Protein AF-A0A9D2MD48-F1 (afdb_monomer_lite)

Radius of gyration: 24.91 Å; chains: 1; bounding box: 54×27×76 Å

Organism: NCBI:txid2838587

Foldseek 3Di:
DPPLQWFWKWKAAPPQGIDIDTGSDQLRRLVVVCVVSVHDSVVRVVRIDIDTDDRQPFEAEPPPRHTDNDHYHDPVVVVVVVVVVVVVVVPPPPDPPPDDD

Structure (mmCIF, N/CA/C/O backbone):
data_AF-A0A9D2MD48-F1
#
_entry.id   AF-A0A9D2MD48-F1
#
loop_
_atom_site.group_PDB
_atom_site.id
_atom_site.type_symbol
_atom_site.label_atom_id
_atom_site.label_alt_id
_atom_site.label_comp_id
_atom_site.label_asym_id
_atom_site.label_entity_id
_atom_site.label_seq_id
_atom_site.pdbx_PDB_ins_code
_atom_site.Cartn_x
_atom_site.Cartn_y
_atom_site.Cartn_z
_atom_site.occupancy
_atom_site.B_iso_or_equiv
_atom_site.auth_seq_id
_atom_site.auth_comp_id
_atom_site.auth_asym_id
_atom_site.auth_atom_id
_atom_site.pdbx_PDB_model_num
ATOM 1 N N . MET A 1 1 ? -16.356 16.785 -9.779 1.00 39.16 1 MET A N 1
ATOM 2 C CA . MET A 1 1 ? -16.298 15.337 -9.495 1.00 39.16 1 MET A CA 1
ATOM 3 C C . MET A 1 1 ? -15.005 15.107 -8.736 1.00 39.16 1 MET A C 1
ATOM 5 O O . MET A 1 1 ? -13.960 15.417 -9.286 1.00 39.16 1 MET A O 1
ATOM 9 N N . ARG A 1 2 ? -15.060 14.767 -7.441 1.00 48.59 2 ARG A N 1
ATOM 10 C CA . ARG A 1 2 ? -13.838 14.554 -6.650 1.00 48.59 2 ARG A CA 1
ATOM 11 C C . ARG A 1 2 ? -13.204 13.257 -7.146 1.00 48.59 2 ARG A C 1
ATOM 13 O O . ARG A 1 2 ? -13.856 12.223 -7.091 1.00 48.59 2 ARG A O 1
ATOM 20 N N . GLU A 1 3 ? -11.996 13.336 -7.693 1.00 50.34 3 GLU A N 1
ATOM 21 C CA . GLU A 1 3 ? -11.185 12.165 -8.023 1.00 50.34 3 GLU A CA 1
ATOM 22 C C . GLU A 1 3 ? -10.936 11.389 -6.728 1.00 50.34 3 GLU A C 1
ATOM 24 O O . GLU A 1 3 ? -10.105 11.777 -5.904 1.00 50.34 3 GLU A O 1
ATOM 29 N N . ASP A 1 4 ? -11.718 10.332 -6.525 1.00 55.75 4 ASP A N 1
ATOM 30 C CA . ASP A 1 4 ? -11.616 9.419 -5.393 1.00 55.75 4 ASP A CA 1
ATOM 31 C C . ASP A 1 4 ? -10.381 8.542 -5.625 1.00 55.75 4 ASP A C 1
ATOM 33 O O . ASP A 1 4 ? -10.431 7.433 -6.156 1.00 55.75 4 ASP A O 1
ATOM 37 N N . LYS A 1 5 ? -9.212 9.146 -5.402 1.00 60.12 5 LYS A N 1
ATOM 38 C CA . LYS A 1 5 ? -7.925 8.517 -5.662 1.00 60.12 5 LYS A CA 1
ATOM 39 C C . LYS A 1 5 ? -7.504 7.749 -4.412 1.00 60.12 5 LYS A C 1
ATOM 41 O O . LYS A 1 5 ? -7.395 8.372 -3.354 1.00 60.12 5 LYS A O 1
ATOM 46 N N . PRO A 1 6 ? -7.228 6.438 -4.505 1.00 63.56 6 PRO A N 1
ATOM 47 C CA . PRO A 1 6 ? -6.917 5.639 -3.331 1.00 63.56 6 PRO A CA 1
ATOM 48 C C . PRO A 1 6 ? -5.619 6.122 -2.677 1.00 63.56 6 PRO A C 1
ATOM 50 O O . PRO A 1 6 ? -4.563 6.231 -3.310 1.00 63.56 6 PRO A O 1
ATOM 53 N N . LEU A 1 7 ? -5.713 6.435 -1.391 1.00 67.94 7 LEU A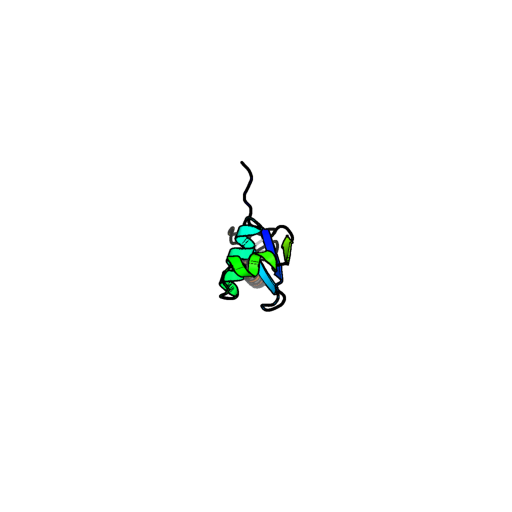 N 1
ATOM 54 C CA . LEU A 1 7 ? -4.610 6.843 -0.537 1.00 67.94 7 LEU A CA 1
ATOM 55 C C . LEU A 1 7 ? -4.073 5.621 0.210 1.00 67.94 7 LEU A C 1
ATOM 57 O O . LEU A 1 7 ? -4.803 4.686 0.540 1.00 67.94 7 LEU A O 1
ATOM 61 N N . ARG A 1 8 ? -2.772 5.621 0.497 1.00 73.19 8 ARG A N 1
ATOM 62 C CA . ARG A 1 8 ? -2.200 4.639 1.417 1.00 73.19 8 ARG A CA 1
ATOM 63 C C . ARG A 1 8 ? -2.494 5.111 2.833 1.00 73.19 8 ARG A C 1
ATOM 65 O O . ARG A 1 8 ? -2.172 6.243 3.180 1.00 73.19 8 ARG A O 1
ATOM 72 N N . PHE A 1 9 ? -3.092 4.258 3.641 1.00 75.75 9 PHE A N 1
ATOM 73 C CA . PHE A 1 9 ? -3.339 4.485 5.054 1.00 75.75 9 PHE A CA 1
ATOM 74 C C . PHE A 1 9 ? -2.503 3.499 5.859 1.00 75.75 9 PHE A C 1
ATOM 76 O O . PHE A 1 9 ? -2.373 2.331 5.491 1.00 75.75 9 PHE A O 1
ATOM 83 N N . VAL A 1 10 ? -1.916 3.991 6.943 1.00 75.88 10 VAL A N 1
ATOM 84 C CA . VAL A 1 10 ? -1.225 3.159 7.923 1.00 75.88 10 VAL A CA 1
ATOM 85 C C . VAL A 1 10 ? -2.138 3.091 9.135 1.00 75.88 10 VAL A C 1
ATOM 87 O O . VAL A 1 10 ? -2.436 4.122 9.744 1.00 75.88 10 VAL A O 1
ATOM 90 N N . VAL A 1 11 ? -2.642 1.897 9.421 1.00 78.25 11 VAL A N 1
ATOM 91 C CA . VAL A 1 11 ? -3.514 1.622 10.560 1.00 78.25 11 VAL A CA 1
ATOM 92 C C . VAL A 1 11 ? -2.677 0.877 11.586 1.00 78.25 11 VAL A C 1
ATOM 94 O O . VAL A 1 11 ? -2.186 -0.214 11.310 1.00 78.25 11 VAL A O 1
ATOM 97 N N . THR A 1 12 ? -2.488 1.476 12.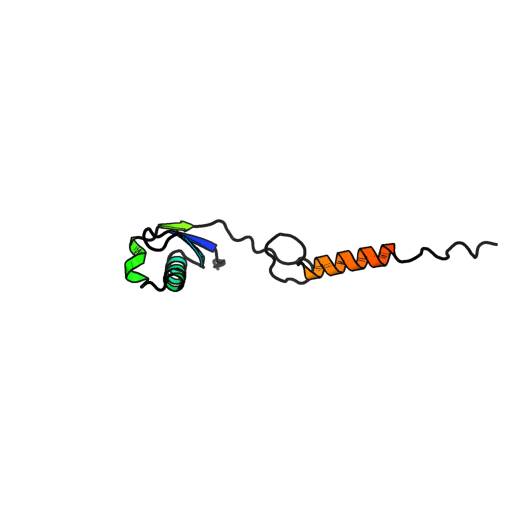755 1.00 74.50 12 THR A N 1
ATOM 98 C CA . THR A 1 12 ? -1.787 0.833 13.870 1.00 74.50 12 THR A CA 1
ATOM 99 C C . THR A 1 12 ? -2.797 0.452 14.939 1.00 74.50 12 THR A C 1
ATOM 101 O O . THR A 1 12 ? -3.619 1.283 15.333 1.00 74.50 12 THR A O 1
ATOM 104 N N . HIS A 1 13 ? -2.716 -0.792 15.403 1.00 72.44 13 HIS A N 1
ATOM 105 C CA . HIS A 1 13 ? -3.486 -1.323 16.519 1.00 72.44 13 HIS A CA 1
ATOM 106 C C . HIS A 1 13 ? -2.534 -1.881 17.590 1.00 72.44 13 HIS A C 1
ATOM 108 O O . HIS A 1 13 ? -1.553 -2.533 17.223 1.00 72.44 13 HIS A O 1
ATOM 114 N N . PRO A 1 14 ? -2.802 -1.662 18.891 1.00 73.94 14 PRO A N 1
ATOM 115 C CA . PRO A 1 14 ? -1.952 -2.162 19.975 1.00 73.94 14 PRO A CA 1
ATOM 116 C C . PRO A 1 14 ? -1.772 -3.691 19.957 1.00 73.94 14 PRO A C 1
ATOM 118 O O . PRO A 1 14 ? -0.639 -4.157 20.010 1.00 73.94 14 PRO A O 1
ATOM 121 N N . ASP A 1 15 ? -2.852 -4.464 19.799 1.00 73.31 15 ASP A N 1
ATOM 122 C CA . ASP A 1 15 ? -2.784 -5.938 19.778 1.00 73.31 15 ASP A CA 1
ATOM 123 C C . ASP A 1 15 ? -2.358 -6.574 18.442 1.00 73.31 15 ASP A C 1
ATOM 125 O O . ASP A 1 15 ? -1.652 -7.578 18.435 1.00 73.31 15 ASP A O 1
ATOM 129 N N . TYR A 1 16 ? -2.767 -6.009 17.299 1.00 66.81 16 TYR A N 1
ATOM 130 C CA . TYR A 1 16 ? -2.564 -6.628 15.975 1.00 66.81 16 TYR A CA 1
ATOM 131 C C . TYR A 1 16 ? -1.374 -6.050 15.189 1.00 66.81 16 TYR A C 1
ATOM 133 O O . TYR A 1 16 ? -1.030 -6.542 14.110 1.00 66.81 16 TYR A O 1
ATOM 141 N N . GLY A 1 17 ? -0.724 -5.009 15.716 1.00 75.88 17 GLY A N 1
ATOM 142 C CA . GLY A 1 17 ? 0.415 -4.349 15.087 1.00 75.88 17 GLY A CA 1
ATOM 143 C C . GLY A 1 17 ? 0.019 -3.329 14.015 1.00 75.88 17 GLY A C 1
ATOM 144 O O . GLY A 1 17 ? -1.032 -2.692 14.078 1.00 75.88 17 GLY A O 1
ATOM 145 N N . THR A 1 18 ? 0.895 -3.122 13.030 1.00 77.50 18 THR A N 1
ATOM 146 C CA . THR A 1 18 ? 0.732 -2.081 12.000 1.00 77.50 18 THR A CA 1
ATOM 147 C C . THR A 1 18 ? 0.369 -2.698 10.650 1.00 77.50 18 THR A C 1
ATOM 149 O O . THR A 1 18 ? 1.118 -3.522 10.130 1.00 77.50 18 THR A O 1
ATOM 152 N N . ALA A 1 19 ? -0.745 -2.263 10.056 1.00 76.75 19 ALA A N 1
ATOM 153 C CA . ALA A 1 19 ? -1.197 -2.654 8.723 1.00 76.75 19 ALA A CA 1
ATOM 154 C C . ALA A 1 19 ? -1.135 -1.471 7.751 1.00 76.75 19 ALA A C 1
ATOM 156 O O . ALA A 1 19 ? -1.627 -0.374 8.024 1.00 76.75 19 ALA A O 1
ATOM 157 N N . GLU A 1 20 ? -0.549 -1.705 6.580 1.00 74.06 20 GLU A N 1
ATOM 158 C CA . GLU A 1 20 ? -0.482 -0.723 5.502 1.00 74.06 20 GLU A CA 1
ATOM 159 C C . GLU A 1 20 ? -1.490 -1.091 4.413 1.00 74.06 20 GLU A C 1
ATOM 161 O O . GLU A 1 20 ? -1.322 -2.081 3.701 1.00 74.06 20 GLU A O 1
ATOM 166 N N . VAL A 1 21 ? -2.532 -0.279 4.262 1.00 75.56 21 VAL A N 1
ATOM 167 C CA . VAL A 1 21 ? -3.661 -0.556 3.364 1.00 75.56 21 VAL A CA 1
ATOM 168 C C . VAL A 1 21 ? -3.857 0.568 2.361 1.00 75.56 21 VAL A C 1
ATOM 170 O O . VAL A 1 21 ? -3.525 1.723 2.612 1.00 75.56 21 VAL A O 1
ATOM 173 N N . THR A 1 22 ? -4.379 0.232 1.186 1.00 74.25 22 THR A N 1
ATOM 174 C CA . THR A 1 22 ? -4.686 1.213 0.139 1.00 74.25 22 THR A CA 1
ATOM 175 C C . THR A 1 22 ? -6.196 1.371 0.072 1.00 74.25 22 THR A C 1
ATOM 177 O O . THR A 1 22 ? -6.885 0.427 -0.297 1.00 74.25 22 THR A O 1
ATOM 180 N N . ALA A 1 23 ? -6.711 2.538 0.450 1.00 73.06 23 ALA A N 1
ATOM 181 C CA . ALA A 1 23 ? -8.144 2.775 0.563 1.00 73.06 23 ALA A CA 1
ATOM 182 C C . ALA A 1 23 ? -8.518 4.191 0.126 1.00 73.06 23 ALA A C 1
ATOM 184 O O . ALA A 1 23 ? -7.675 5.077 0.015 1.00 73.06 23 ALA A O 1
ATOM 185 N N . LEU A 1 24 ? -9.799 4.400 -0.143 1.00 71.00 24 LEU A N 1
ATOM 186 C CA . LEU A 1 24 ? -10.322 5.690 -0.594 1.00 71.00 24 LEU A CA 1
ATOM 187 C C . LEU A 1 24 ? -10.556 6.640 0.590 1.00 71.00 24 LEU A C 1
ATOM 189 O O . LEU A 1 24 ? -10.228 7.821 0.522 1.00 71.00 24 LEU A O 1
ATOM 193 N N . ASP A 1 25 ? -11.012 6.088 1.715 1.00 73.31 25 ASP A N 1
ATOM 194 C CA . ASP A 1 25 ? -11.305 6.815 2.949 1.00 73.31 25 ASP A CA 1
ATOM 195 C C . ASP A 1 25 ? -10.712 6.108 4.183 1.00 73.31 25 ASP A C 1
ATOM 197 O O . ASP A 1 25 ? -10.361 4.926 4.129 1.00 73.31 25 ASP A O 1
ATOM 201 N N . LYS A 1 26 ? -10.633 6.823 5.314 1.00 71.50 26 LYS A N 1
ATOM 202 C CA . LYS A 1 26 ? -10.219 6.265 6.611 1.00 71.50 26 LYS A CA 1
ATOM 203 C C . LYS A 1 26 ? -11.091 5.082 7.038 1.00 71.50 26 LYS A C 1
ATOM 205 O O . LYS A 1 26 ? -10.554 4.101 7.538 1.00 71.50 26 LYS A O 1
ATOM 210 N N . ALA A 1 27 ? -12.406 5.147 6.821 1.00 74.81 27 ALA A N 1
ATOM 211 C CA . ALA A 1 27 ? -13.302 4.037 7.136 1.00 74.81 27 ALA A CA 1
ATOM 212 C C . ALA A 1 27 ? -12.982 2.809 6.266 1.00 74.81 27 ALA A C 1
ATOM 214 O O . ALA A 1 27 ? -12.796 1.708 6.771 1.00 74.81 27 ALA A O 1
ATOM 215 N N . ALA A 1 28 ? -12.813 2.993 4.957 1.00 76.62 28 ALA A N 1
ATOM 216 C CA . ALA A 1 28 ? -12.424 1.892 4.076 1.00 76.62 28 ALA A CA 1
ATOM 217 C C . ALA A 1 28 ? -11.049 1.302 4.458 1.00 76.62 28 ALA A C 1
ATOM 219 O O . ALA A 1 28 ? -10.868 0.088 4.398 1.00 76.62 28 ALA A O 1
ATOM 220 N N . ALA A 1 29 ? -10.108 2.135 4.920 1.00 76.25 29 ALA A N 1
ATOM 221 C CA . ALA A 1 29 ? -8.809 1.682 5.409 1.00 76.25 29 ALA A CA 1
ATOM 222 C C . ALA A 1 29 ? -8.936 0.762 6.628 1.00 76.25 29 ALA A C 1
ATOM 224 O O . ALA A 1 29 ? -8.355 -0.320 6.640 1.00 76.25 29 ALA A O 1
ATOM 225 N N . THR A 1 30 ? -9.717 1.147 7.637 1.00 77.19 30 THR A N 1
ATOM 226 C CA . THR A 1 30 ? -9.867 0.316 8.838 1.00 77.19 30 THR A CA 1
ATOM 227 C C . THR A 1 30 ? -10.600 -0.994 8.534 1.00 77.19 30 THR A C 1
ATOM 229 O O . THR A 1 30 ? -10.254 -2.011 9.122 1.00 77.19 30 THR A O 1
ATOM 232 N N . VAL A 1 31 ? -11.550 -1.025 7.584 1.00 82.62 31 VAL A N 1
ATOM 233 C CA . VAL A 1 31 ? -12.200 -2.287 7.155 1.00 82.62 31 VAL A CA 1
ATOM 234 C C . VAL A 1 31 ? -11.186 -3.235 6.517 1.00 82.62 31 VAL A C 1
ATOM 236 O O . VAL A 1 31 ? -11.147 -4.418 6.853 1.00 82.62 31 VAL A O 1
ATOM 239 N N . GLU A 1 32 ? -10.360 -2.732 5.601 1.00 80.06 32 GLU A N 1
ATOM 240 C CA . GLU A 1 32 ? -9.352 -3.548 4.917 1.00 80.06 32 GLU A CA 1
ATOM 241 C C . GLU A 1 32 ? -8.240 -4.001 5.876 1.00 80.06 32 GLU A C 1
ATOM 243 O O . GLU A 1 32 ? -7.772 -5.136 5.783 1.00 80.06 32 GLU A O 1
ATOM 248 N N . ALA A 1 33 ? -7.865 -3.165 6.849 1.00 78.19 33 ALA A N 1
ATOM 249 C CA . ALA A 1 33 ? -6.931 -3.543 7.909 1.00 78.19 33 ALA A CA 1
ATOM 250 C C . ALA A 1 33 ? -7.525 -4.627 8.825 1.00 78.19 33 ALA A C 1
ATOM 252 O O . ALA A 1 33 ? -6.866 -5.627 9.097 1.00 78.19 33 ALA A O 1
ATOM 253 N N . ALA A 1 34 ? -8.797 -4.492 9.216 1.00 80.69 34 ALA A N 1
ATOM 254 C CA . ALA A 1 34 ? -9.517 -5.506 9.987 1.00 80.69 34 ALA A CA 1
ATOM 255 C C . ALA A 1 34 ? -9.551 -6.857 9.258 1.00 80.69 34 ALA A C 1
ATOM 257 O O . ALA A 1 34 ? -9.302 -7.898 9.863 1.00 80.69 34 ALA A O 1
ATOM 258 N N . ARG A 1 35 ? -9.796 -6.838 7.939 1.00 81.56 35 ARG A N 1
ATOM 259 C CA . ARG A 1 35 ? -9.768 -8.038 7.088 1.00 81.56 35 ARG A CA 1
ATOM 260 C C . ARG A 1 35 ? -8.395 -8.700 7.052 1.00 81.56 35 ARG A C 1
ATOM 262 O O . ARG A 1 35 ? -8.332 -9.923 7.106 1.00 81.56 35 ARG A O 1
ATOM 269 N N . LEU A 1 36 ? -7.317 -7.918 6.982 1.00 80.31 36 LEU A N 1
ATOM 270 C CA . LEU A 1 36 ? -5.947 -8.441 7.030 1.00 80.31 36 LEU A CA 1
ATOM 271 C C . LEU A 1 36 ? -5.614 -9.092 8.375 1.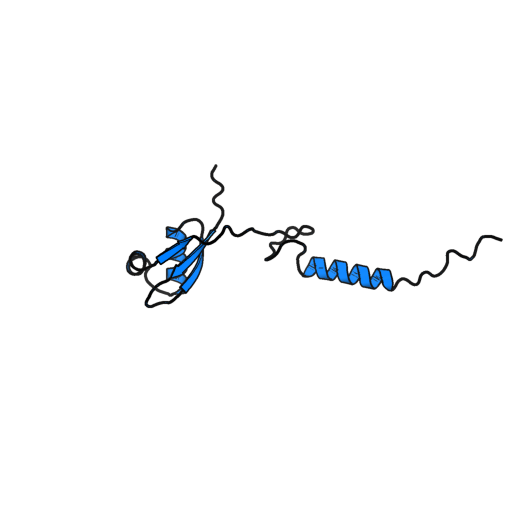00 80.31 36 LEU A C 1
ATOM 273 O O . LEU A 1 36 ? -4.903 -10.093 8.403 1.00 80.31 36 LEU A O 1
ATOM 277 N N . TRP A 1 37 ? -6.136 -8.545 9.471 1.00 79.88 37 TRP A N 1
ATOM 278 C CA . TRP A 1 37 ? -5.943 -9.093 10.815 1.00 79.88 37 TRP A CA 1
ATOM 279 C C . TRP A 1 37 ? -6.921 -10.215 11.176 1.00 79.88 37 TRP A C 1
ATOM 281 O O . TRP A 1 37 ? -6.725 -10.891 12.180 1.00 79.88 37 TRP A O 1
ATOM 291 N N . GLY A 1 38 ? -7.970 -10.428 10.376 1.00 80.12 38 GLY A N 1
ATOM 292 C CA . GLY A 1 38 ? -9.042 -11.374 10.691 1.00 80.12 38 GLY A CA 1
ATOM 293 C C . GLY A 1 38 ? -9.915 -10.943 11.876 1.00 80.12 38 GLY A C 1
ATOM 294 O O . GLY A 1 38 ? -10.605 -11.777 12.455 1.00 80.12 38 GLY A O 1
ATOM 295 N N . ALA A 1 39 ? -9.890 -9.659 12.242 1.00 78.00 39 ALA A N 1
ATOM 296 C CA . ALA A 1 39 ? -10.617 -9.108 13.381 1.00 78.00 39 ALA A CA 1
ATOM 297 C C . ALA A 1 39 ? -11.935 -8.440 12.952 1.00 78.00 39 ALA A C 1
ATOM 299 O O . ALA A 1 39 ? -12.104 -7.989 11.814 1.00 78.00 39 ALA A O 1
ATOM 300 N N . VAL A 1 40 ? -12.892 -8.346 13.877 1.00 78.19 40 VAL A N 1
ATOM 301 C CA . VAL A 1 40 ? -14.177 -7.684 13.626 1.00 78.19 40 VAL A CA 1
ATOM 302 C C . VAL A 1 40 ? -13.974 -6.170 13.648 1.00 78.19 40 VAL A C 1
ATOM 304 O O . VAL A 1 40 ? -13.692 -5.577 14.687 1.00 78.19 40 VAL A O 1
ATOM 307 N N . TRP A 1 41 ? -14.181 -5.518 12.499 1.00 73.06 41 TRP A N 1
ATOM 308 C CA . TRP A 1 41 ? -13.958 -4.073 12.328 1.00 73.06 41 TRP A CA 1
ATOM 309 C C . TRP A 1 41 ? -14.629 -3.209 13.413 1.00 73.06 41 TRP A C 1
ATOM 311 O O . TRP A 1 41 ? -14.059 -2.204 13.821 1.00 73.06 41 TRP A O 1
ATOM 321 N N . ARG A 1 42 ? -15.830 -3.587 13.888 1.00 76.25 42 ARG A N 1
ATOM 322 C CA . ARG A 1 42 ? -16.620 -2.769 14.831 1.00 76.25 42 ARG A CA 1
ATOM 323 C C 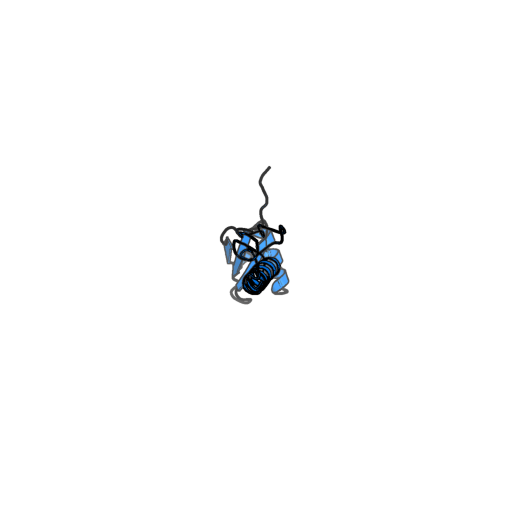. ARG A 1 42 ? -15.960 -2.664 16.203 1.00 76.25 42 ARG A C 1
ATOM 325 O O . ARG A 1 42 ? -16.208 -1.685 16.893 1.00 76.25 42 ARG A O 1
ATOM 332 N N . GLU A 1 43 ? -15.168 -3.662 16.577 1.00 73.50 43 GLU A N 1
ATOM 333 C CA . GLU A 1 43 ? -14.517 -3.742 17.885 1.00 73.50 43 GLU A CA 1
ATOM 334 C C . GLU A 1 43 ? -13.189 -2.985 17.856 1.00 73.50 43 GLU A C 1
ATOM 336 O O . GLU A 1 43 ? -12.932 -2.145 18.709 1.00 73.50 43 GLU A O 1
ATOM 341 N N . ILE A 1 44 ? -12.407 -3.171 16.793 1.00 70.19 44 ILE A N 1
ATOM 342 C CA . ILE A 1 44 ? -11.080 -2.559 16.667 1.00 70.19 44 ILE A CA 1
ATOM 343 C C . ILE A 1 44 ? -11.113 -1.101 16.182 1.00 70.19 44 ILE A C 1
ATOM 345 O O . ILE A 1 44 ? -10.123 -0.385 16.315 1.00 70.19 44 ILE A O 1
ATOM 349 N N . ALA A 1 45 ? -12.222 -0.626 15.596 1.00 66.12 45 ALA A N 1
ATOM 350 C CA . ALA A 1 45 ? -12.283 0.697 14.964 1.00 66.12 45 ALA A CA 1
ATOM 351 C C . ALA A 1 45 ? -12.033 1.865 15.932 1.00 66.12 45 ALA A C 1
ATOM 353 O O . ALA A 1 45 ? -11.505 2.891 15.504 1.00 66.12 45 ALA A O 1
ATOM 354 N N . CYS A 1 46 ? -12.388 1.713 17.210 1.00 70.75 46 CYS A N 1
ATOM 355 C CA . CYS A 1 46 ? -12.163 2.732 18.239 1.00 70.75 46 CYS A CA 1
ATOM 356 C C . CYS A 1 46 ? -10.703 2.788 18.717 1.00 70.75 46 CYS A C 1
ATOM 358 O O . CYS A 1 46 ? -10.248 3.847 19.141 1.00 70.75 46 CYS A O 1
ATOM 360 N N . GLU A 1 47 ? -9.976 1.671 18.632 1.00 67.00 47 GLU A N 1
ATOM 361 C CA . GLU A 1 47 ? -8.589 1.536 19.106 1.00 67.00 47 GLU A CA 1
ATOM 362 C C . GLU A 1 47 ? -7.559 1.698 17.975 1.00 67.00 47 GLU A C 1
ATOM 364 O O . GLU A 1 47 ? -6.366 1.899 18.211 1.00 67.00 47 GLU A O 1
ATOM 369 N N . CYS A 1 48 ? -8.017 1.667 16.720 1.00 65.44 48 CYS A N 1
ATOM 370 C CA . CYS A 1 48 ? -7.190 1.890 15.542 1.00 65.44 48 CYS A CA 1
ATOM 371 C C . CYS A 1 48 ? -6.740 3.353 15.425 1.00 65.44 48 CYS A C 1
ATOM 373 O O . CYS A 1 48 ? -7.535 4.257 15.152 1.00 65.44 48 CYS A O 1
ATOM 375 N N . THR A 1 49 ? -5.428 3.586 15.478 1.00 70.88 49 THR A N 1
ATOM 376 C CA . THR A 1 49 ? -4.855 4.878 15.087 1.00 70.88 49 THR A CA 1
ATOM 377 C C . THR A 1 49 ? -4.622 4.888 13.577 1.00 70.88 49 THR A C 1
ATOM 379 O O . THR A 1 49 ? -3.695 4.256 13.068 1.00 70.88 49 THR A O 1
ATOM 382 N N . VAL A 1 50 ? -5.478 5.606 12.840 1.00 66.88 50 VAL A N 1
ATOM 383 C CA . VAL A 1 50 ? -5.394 5.718 11.374 1.00 66.88 50 VAL A CA 1
ATOM 384 C C . VAL A 1 50 ? -4.595 6.955 10.981 1.00 66.88 50 VAL A C 1
ATOM 386 O O . VAL A 1 50 ? -5.091 8.087 11.028 1.00 66.88 50 VAL A O 1
ATOM 389 N N . SER A 1 51 ? -3.372 6.737 10.512 1.00 68.00 51 SER A N 1
ATOM 390 C CA . SER A 1 51 ? -2.540 7.790 9.937 1.00 68.00 51 SER A CA 1
ATOM 391 C C . SER A 1 51 ? -2.706 7.816 8.419 1.00 68.00 51 SER A C 1
ATOM 393 O O . SER A 1 51 ? -2.479 6.824 7.721 1.00 68.00 51 SER A O 1
ATOM 395 N N . ARG A 1 52 ? -3.122 8.971 7.880 1.00 58.31 52 ARG A N 1
ATOM 396 C CA . ARG A 1 52 ? -3.244 9.170 6.429 1.00 58.31 52 ARG A CA 1
ATOM 397 C C . ARG A 1 52 ? -1.843 9.246 5.828 1.00 58.31 52 ARG A C 1
ATOM 399 O O . ARG A 1 52 ? -1.127 10.218 6.058 1.00 58.31 52 ARG A O 1
ATOM 406 N N . GLY A 1 53 ? -1.464 8.228 5.066 1.00 60.81 53 GLY A N 1
ATOM 407 C CA . GLY A 1 53 ? -0.197 8.200 4.351 1.00 60.81 53 GLY A CA 1
ATOM 408 C C . GLY A 1 53 ? -0.179 9.170 3.170 1.00 60.81 53 GLY A C 1
ATOM 409 O O . GLY A 1 53 ? -1.192 9.753 2.768 1.00 60.81 53 GLY A O 1
ATOM 410 N N . GLN A 1 54 ? 1.019 9.374 2.626 1.00 54.28 54 GLN A N 1
ATOM 411 C CA . GLN A 1 54 ? 1.246 10.224 1.459 1.00 54.28 54 GLN A CA 1
ATOM 412 C C . GLN A 1 54 ? 0.452 9.724 0.244 1.00 54.28 54 GLN A C 1
ATOM 414 O O . GLN A 1 54 ? 0.225 8.522 0.075 1.00 54.28 54 GLN A O 1
ATOM 419 N N . ARG A 1 55 ? 0.056 10.665 -0.627 1.00 53.12 55 ARG A N 1
ATOM 420 C CA . ARG A 1 55 ? -0.540 10.362 -1.936 1.00 53.12 55 ARG A CA 1
ATOM 421 C C . ARG A 1 55 ? 0.349 9.339 -2.631 1.00 53.12 55 ARG A C 1
ATOM 423 O O . ARG A 1 55 ? 1.524 9.613 -2.868 1.00 53.12 55 ARG A O 1
ATOM 430 N N . VAL A 1 56 ? -0.212 8.185 -2.978 1.00 58.06 56 VAL A N 1
ATOM 431 C CA . VAL A 1 56 ? 0.491 7.240 -3.840 1.00 58.06 56 VAL A CA 1
ATOM 432 C C . VAL A 1 56 ? 0.593 7.928 -5.197 1.00 58.06 56 VAL A C 1
ATOM 434 O O . VAL A 1 56 ? -0.399 8.063 -5.917 1.00 58.06 56 VAL A O 1
ATOM 437 N N . LEU A 1 57 ? 1.774 8.456 -5.522 1.00 57.19 57 LEU A N 1
ATOM 438 C CA . LEU A 1 57 ? 2.077 8.867 -6.883 1.00 57.19 57 LEU A CA 1
ATOM 439 C C . LEU A 1 57 ? 2.098 7.582 -7.702 1.00 57.19 57 LEU A C 1
ATOM 441 O O . LEU A 1 57 ? 3.079 6.848 -7.732 1.00 57.19 57 LEU A O 1
ATOM 445 N N . GLU A 1 58 ? 0.954 7.252 -8.290 1.00 66.19 58 GLU A N 1
ATOM 446 C CA . GLU A 1 58 ? 0.879 6.166 -9.249 1.00 66.19 58 GLU A CA 1
ATOM 447 C C . GLU A 1 58 ? 1.762 6.534 -10.430 1.00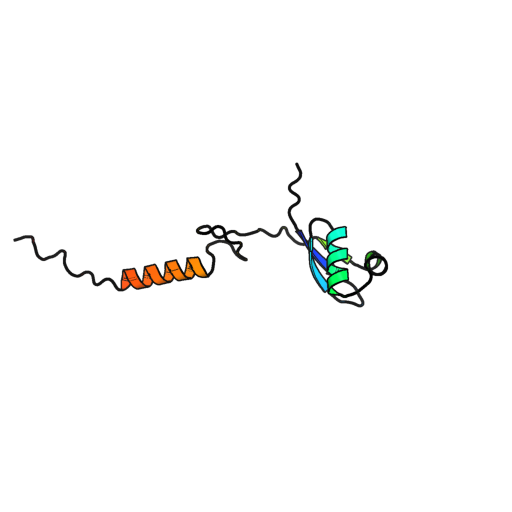 66.19 58 GLU A C 1
ATOM 449 O O . GLU A 1 58 ? 1.469 7.451 -11.199 1.00 66.19 58 GLU A O 1
ATOM 454 N N . HIS A 1 59 ? 2.887 5.841 -10.526 1.00 72.44 59 HIS A N 1
ATOM 455 C CA . HIS A 1 59 ? 3.779 5.970 -11.651 1.00 72.44 59 HIS A CA 1
ATOM 456 C C . HIS A 1 59 ? 3.326 4.987 -12.726 1.00 72.44 59 HIS A C 1
ATOM 458 O O . HIS A 1 59 ? 3.051 3.818 -12.453 1.00 72.44 59 HIS A O 1
ATOM 464 N N . TYR A 1 60 ? 3.241 5.468 -13.959 1.00 81.00 60 TYR A N 1
ATOM 465 C CA . TYR A 1 60 ? 2.922 4.657 -15.125 1.00 81.00 60 TYR A CA 1
ATOM 466 C C . TYR A 1 60 ? 4.153 4.572 -16.017 1.00 81.00 60 TYR A C 1
ATOM 468 O O . TYR A 1 60 ? 4.932 5.523 -16.122 1.00 81.00 60 TYR A O 1
ATOM 476 N N . CYS A 1 61 ? 4.345 3.421 -16.655 1.00 85.94 61 CYS A N 1
ATOM 477 C CA . CYS A 1 61 ? 5.398 3.246 -17.635 1.00 85.94 61 CYS A CA 1
ATOM 478 C C . CYS A 1 61 ? 5.153 4.193 -18.803 1.00 85.94 61 CYS A C 1
ATOM 480 O O . CYS A 1 61 ? 4.157 4.055 -19.512 1.00 85.94 61 CYS A O 1
ATOM 482 N N . ARG A 1 62 ? 6.109 5.086 -19.064 1.00 84.81 62 ARG A N 1
ATOM 483 C CA . ARG A 1 62 ? 6.034 6.038 -20.185 1.00 84.81 62 ARG A CA 1
ATOM 484 C C . ARG A 1 62 ? 5.934 5.385 -21.573 1.00 84.81 62 ARG A C 1
ATOM 486 O O . ARG A 1 62 ? 5.677 6.081 -22.542 1.00 84.81 62 ARG A O 1
ATOM 493 N N . ARG A 1 63 ? 6.199 4.075 -21.683 1.00 84.38 63 ARG A N 1
ATOM 494 C CA . ARG A 1 63 ? 6.212 3.329 -22.954 1.00 84.38 63 ARG A CA 1
ATOM 495 C C . ARG A 1 63 ? 4.996 2.428 -23.145 1.00 84.38 63 ARG A C 1
ATOM 497 O O . ARG A 1 63 ? 4.448 2.398 -24.234 1.00 84.38 63 ARG A O 1
ATOM 504 N N . CYS A 1 64 ? 4.594 1.679 -22.119 1.00 86.19 64 CYS A N 1
ATOM 505 C CA . CYS A 1 64 ? 3.505 0.700 -22.229 1.00 86.19 64 CYS A CA 1
ATOM 506 C C . CYS A 1 64 ? 2.299 1.000 -21.329 1.00 86.19 64 CYS A C 1
ATOM 508 O O . CYS A 1 64 ? 1.353 0.224 -21.317 1.00 86.19 64 CYS A O 1
ATOM 510 N N . GLY A 1 65 ? 2.338 2.067 -20.524 1.00 79.56 65 GLY A N 1
ATOM 511 C CA . GLY A 1 65 ? 1.236 2.440 -19.632 1.00 79.56 65 GLY A CA 1
ATOM 512 C C . GLY A 1 65 ? 1.021 1.507 -18.435 1.00 79.56 65 GLY A C 1
ATOM 513 O O . GLY A 1 65 ? 0.098 1.719 -17.659 1.00 79.56 65 GLY A O 1
ATOM 514 N N . ARG A 1 66 ? 1.861 0.484 -18.230 1.00 81.12 66 ARG A N 1
ATOM 515 C CA . ARG A 1 66 ? 1.765 -0.413 -17.064 1.00 81.12 66 ARG A CA 1
ATOM 516 C C . ARG A 1 66 ? 2.096 0.338 -15.768 1.00 81.12 66 ARG A C 1
ATOM 518 O O . ARG A 1 66 ? 3.036 1.133 -15.747 1.00 81.12 66 ARG A O 1
ATOM 525 N N . ARG A 1 67 ? 1.365 0.065 -14.682 1.00 77.31 67 ARG A N 1
ATOM 526 C CA . ARG A 1 67 ? 1.635 0.634 -13.350 1.00 77.31 67 ARG A CA 1
ATOM 527 C C . ARG A 1 67 ? 3.011 0.183 -12.850 1.00 77.31 67 ARG A C 1
ATOM 529 O O . ARG A 1 67 ? 3.325 -1.006 -12.863 1.00 77.31 67 ARG A O 1
ATOM 536 N N . ILE A 1 68 ? 3.826 1.135 -12.414 1.00 81.38 68 ILE A N 1
ATOM 537 C CA . ILE A 1 68 ? 5.189 0.931 -11.918 1.00 81.38 68 ILE A CA 1
ATOM 538 C C . ILE A 1 68 ? 5.349 1.572 -10.538 1.00 81.38 68 ILE A C 1
ATOM 540 O O . ILE A 1 68 ? 4.633 2.501 -10.173 1.00 81.38 68 ILE A O 1
ATOM 544 N N . ARG A 1 69 ? 6.277 1.042 -9.736 1.00 73.25 69 ARG A N 1
ATOM 545 C CA . ARG A 1 69 ? 6.521 1.520 -8.361 1.00 73.25 69 ARG A CA 1
ATOM 546 C C . ARG A 1 69 ? 7.356 2.802 -8.300 1.00 73.25 69 ARG A C 1
ATOM 548 O O . ARG A 1 69 ? 7.352 3.472 -7.279 1.00 73.25 69 ARG A O 1
ATOM 555 N N . ALA A 1 70 ? 8.069 3.133 -9.373 1.00 73.38 70 ALA A N 1
ATOM 556 C CA . ALA A 1 70 ? 8.949 4.294 -9.484 1.00 73.38 70 ALA A CA 1
ATOM 557 C C . ALA A 1 70 ? 8.730 4.974 -10.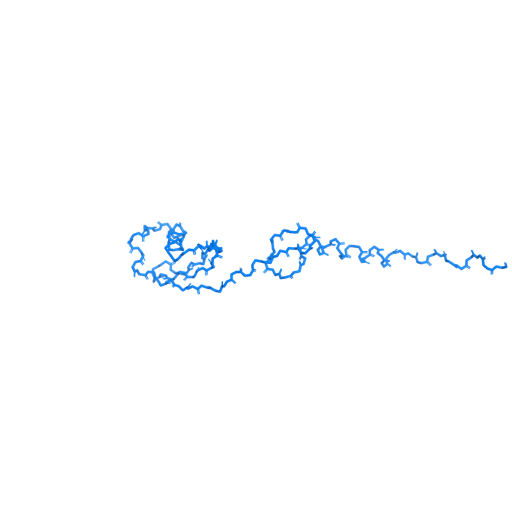838 1.00 73.38 70 ALA A C 1
ATOM 559 O O . ALA A 1 70 ? 8.251 4.331 -11.765 1.00 73.38 70 ALA A O 1
ATOM 560 N N . GLN A 1 71 ? 9.080 6.253 -10.974 1.00 75.12 71 GLN A N 1
ATOM 561 C CA . GLN A 1 71 ? 8.986 6.958 -12.256 1.00 75.12 71 GLN A CA 1
ATOM 562 C C . GLN A 1 71 ? 9.872 6.307 -13.330 1.00 75.12 71 GLN A C 1
ATOM 564 O O . GLN A 1 71 ? 10.991 5.886 -13.044 1.00 75.12 71 GLN A O 1
ATOM 569 N N . GLY A 1 72 ? 9.390 6.268 -14.578 1.00 83.50 72 GLY A N 1
ATOM 570 C CA . GLY A 1 72 ? 10.188 5.858 -15.736 1.00 83.50 72 GLY A CA 1
ATOM 571 C C . GLY A 1 72 ? 9.599 4.693 -16.533 1.00 83.50 72 GLY A C 1
ATOM 572 O O . GLY A 1 72 ? 8.444 4.729 -16.957 1.00 83.50 72 GLY A O 1
ATOM 573 N N . LEU A 1 73 ? 10.435 3.695 -16.825 1.00 85.56 73 LEU A N 1
ATOM 574 C CA . LEU A 1 73 ? 10.075 2.514 -17.614 1.00 85.56 73 LEU A CA 1
ATOM 575 C C . LEU A 1 73 ? 9.816 1.315 -16.702 1.00 85.56 73 LEU A C 1
ATOM 577 O O . LEU A 1 73 ? 10.504 1.133 -15.699 1.00 85.56 73 LEU A O 1
ATOM 581 N N . CYS A 1 74 ? 8.862 0.463 -17.080 1.00 86.56 74 CYS A N 1
ATOM 582 C CA . CYS A 1 74 ? 8.692 -0.834 -16.431 1.00 86.56 74 CYS A CA 1
ATOM 583 C C . CYS A 1 74 ? 9.931 -1.721 -16.660 1.00 86.56 74 CYS A C 1
ATOM 585 O O . CYS A 1 74 ? 10.656 -1.507 -17.637 1.00 86.56 74 CYS A O 1
ATOM 587 N N . PRO A 1 75 ? 10.180 -2.715 -15.787 1.00 85.81 75 PRO A N 1
ATOM 588 C CA . PRO A 1 75 ? 11.328 -3.615 -15.914 1.00 85.81 75 PRO A CA 1
ATOM 589 C C . PRO A 1 75 ? 11.439 -4.256 -17.303 1.00 85.81 75 PRO A C 1
ATOM 591 O O . PRO A 1 75 ? 12.535 -4.326 -17.846 1.00 85.81 75 PRO A O 1
ATOM 594 N N . GLU A 1 76 ? 10.317 -4.616 -17.931 1.00 86.25 76 GLU A N 1
ATOM 595 C CA . GLU A 1 76 ? 10.305 -5.156 -19.297 1.00 86.25 76 GLU A CA 1
ATOM 596 C C . GLU A 1 76 ? 10.734 -4.120 -20.341 1.00 86.25 76 GLU A C 1
ATOM 598 O O . GLU A 1 76 ? 11.638 -4.370 -21.131 1.00 86.25 76 GLU A O 1
ATOM 603 N N . CYS A 1 77 ? 10.141 -2.921 -20.341 1.00 86.94 77 CYS A N 1
ATOM 604 C CA . CYS A 1 77 ? 10.525 -1.876 -21.290 1.00 86.94 77 CYS A CA 1
ATOM 605 C C . CYS A 1 77 ? 11.970 -1.405 -21.084 1.00 86.94 77 CYS A C 1
ATOM 607 O O . CYS A 1 77 ? 12.630 -1.038 -22.056 1.00 86.94 77 CYS A O 1
ATOM 609 N N . ARG A 1 78 ? 12.465 -1.428 -19.840 1.00 88.50 78 ARG A N 1
ATOM 610 C CA . ARG A 1 78 ? 13.870 -1.159 -19.519 1.00 88.50 78 ARG A CA 1
ATOM 611 C C . ARG A 1 78 ? 14.782 -2.248 -20.088 1.00 88.50 78 ARG A C 1
ATOM 613 O O . ARG A 1 78 ? 15.782 -1.909 -20.710 1.00 88.50 78 ARG A O 1
ATOM 620 N N . ALA A 1 79 ? 14.419 -3.521 -19.931 1.00 87.19 79 ALA A N 1
ATOM 621 C CA . ALA A 1 79 ? 15.169 -4.643 -20.493 1.00 87.19 79 ALA A CA 1
ATOM 622 C C . ALA A 1 79 ? 15.218 -4.589 -22.029 1.00 87.19 79 ALA A C 1
ATOM 624 O O . ALA A 1 79 ? 16.272 -4.819 -22.616 1.00 87.19 79 ALA A O 1
ATOM 625 N N . VAL A 1 80 ? 14.114 -4.208 -22.683 1.00 88.19 80 VAL A N 1
ATOM 626 C CA . VAL A 1 80 ? 14.069 -4.015 -24.142 1.00 88.19 80 VAL A CA 1
ATOM 627 C C . VAL A 1 80 ? 15.003 -2.888 -24.592 1.00 88.19 80 VAL A C 1
ATOM 629 O O . VAL A 1 80 ? 15.725 -3.058 -25.572 1.00 88.19 80 VAL A O 1
ATOM 632 N N . GLU A 1 81 ? 15.025 -1.746 -23.895 1.00 85.69 81 GLU A N 1
ATOM 633 C CA . GLU A 1 81 ? 15.977 -0.668 -24.212 1.00 85.69 81 GLU A CA 1
ATOM 634 C C . GLU A 1 81 ? 17.431 -1.101 -24.007 1.00 85.69 81 GLU A C 1
ATOM 636 O O . GLU A 1 81 ? 18.295 -0.777 -24.821 1.00 85.69 81 GLU A O 1
ATOM 641 N N . GLU A 1 82 ? 17.715 -1.851 -22.944 1.00 87.00 82 GLU A N 1
ATOM 642 C CA . GLU A 1 82 ? 19.060 -2.358 -22.688 1.00 87.00 82 GLU A CA 1
ATOM 643 C C . GLU A 1 82 ? 19.502 -3.360 -23.761 1.00 87.00 82 GLU A C 1
ATOM 645 O O . GLU A 1 82 ? 20.622 -3.266 -24.268 1.00 87.00 82 GLU A O 1
ATOM 650 N N . LEU A 1 83 ? 18.608 -4.261 -24.177 1.00 86.31 83 LEU A N 1
ATOM 651 C CA . LEU A 1 83 ? 18.864 -5.192 -25.271 1.00 86.31 83 LEU A CA 1
ATOM 652 C C . LEU A 1 83 ? 19.107 -4.448 -26.589 1.00 86.31 83 LEU A C 1
ATOM 654 O O . LEU A 1 83 ? 20.068 -4.755 -27.291 1.00 86.31 83 LEU A O 1
ATOM 658 N N . ALA A 1 84 ? 18.294 -3.437 -26.906 1.00 84.81 84 ALA A N 1
ATOM 659 C CA . ALA A 1 84 ? 18.479 -2.610 -28.096 1.00 84.81 84 ALA A CA 1
ATOM 660 C C . ALA A 1 84 ? 19.840 -1.894 -28.093 1.00 84.81 84 ALA A C 1
ATOM 662 O O . ALA A 1 84 ? 20.513 -1.858 -29.122 1.00 84.81 84 ALA A O 1
ATOM 663 N N . ARG A 1 85 ? 20.292 -1.388 -26.936 1.00 81.94 85 ARG A N 1
ATOM 664 C CA . ARG A 1 85 ? 21.631 -0.788 -26.790 1.00 81.94 85 ARG A CA 1
ATOM 665 C C . ARG A 1 85 ? 22.747 -1.803 -27.007 1.00 81.94 85 ARG A C 1
ATOM 667 O O . ARG A 1 85 ? 23.705 -1.499 -27.714 1.00 81.94 85 ARG A O 1
ATOM 674 N N . ARG A 1 86 ? 22.620 -3.007 -26.438 1.00 81.50 86 ARG A N 1
ATOM 675 C CA . ARG A 1 86 ? 23.593 -4.091 -26.656 1.00 81.50 86 ARG A CA 1
ATOM 676 C C . ARG A 1 86 ? 23.654 -4.482 -28.129 1.00 81.50 86 ARG A C 1
ATOM 678 O O . ARG A 1 86 ? 24.748 -4.579 -28.674 1.00 81.50 86 ARG A O 1
ATOM 685 N N . MET A 1 87 ? 22.504 -4.635 -28.785 1.00 76.19 87 MET A N 1
ATOM 686 C CA . MET A 1 87 ? 22.444 -4.946 -30.214 1.00 76.19 87 MET A CA 1
ATOM 687 C C . MET A 1 87 ? 23.076 -3.836 -31.055 1.00 76.19 87 MET A C 1
ATOM 689 O O . MET A 1 87 ? 23.910 -4.147 -31.892 1.00 76.19 87 MET A O 1
ATOM 693 N N . ALA A 1 88 ? 22.779 -2.560 -30.786 1.00 74.19 88 ALA A N 1
ATOM 694 C CA . ALA A 1 88 ? 23.355 -1.426 -31.514 1.00 74.19 88 ALA A CA 1
ATOM 695 C C . ALA A 1 88 ? 24.887 -1.336 -31.392 1.00 74.19 88 ALA A C 1
ATOM 697 O O . ALA A 1 88 ? 25.556 -1.046 -32.379 1.00 74.19 88 ALA A O 1
ATOM 698 N N . GLY A 1 89 ? 25.452 -1.631 -30.214 1.00 66.88 89 GLY A N 1
ATOM 699 C CA . GLY A 1 89 ? 26.907 -1.728 -30.029 1.00 66.88 89 GLY A CA 1
ATOM 700 C C . GLY A 1 89 ? 27.536 -2.980 -30.653 1.00 66.88 89 GLY A C 1
ATOM 701 O O . GLY A 1 89 ? 28.743 -3.015 -30.864 1.00 66.88 89 GLY A O 1
ATOM 702 N N . SER A 1 90 ? 26.721 -3.992 -30.964 1.00 63.09 90 SER A N 1
ATOM 703 C CA . SER A 1 90 ? 27.148 -5.242 -31.603 1.00 63.09 90 SER A CA 1
ATOM 704 C C . SER A 1 90 ? 27.015 -5.209 -33.125 1.00 63.09 90 SER A C 1
ATOM 706 O O . SER A 1 90 ? 27.372 -6.190 -33.770 1.00 63.09 90 SER A O 1
ATOM 708 N N . ILE A 1 91 ? 26.497 -4.123 -33.711 1.00 62.31 91 ILE A N 1
ATOM 709 C CA . ILE A 1 91 ? 26.516 -3.935 -35.162 1.00 62.31 91 ILE A CA 1
ATOM 710 C C . ILE A 1 91 ? 27.955 -3.548 -35.521 1.00 62.31 91 ILE A C 1
ATOM 712 O O . ILE A 1 91 ? 28.356 -2.418 -35.225 1.00 62.31 91 ILE A O 1
ATOM 716 N N . PRO A 1 92 ? 28.761 -4.435 -36.142 1.00 57.88 92 PRO A N 1
ATOM 717 C CA . PRO A 1 92 ? 30.037 -4.006 -36.679 1.00 57.88 92 PRO A CA 1
ATOM 718 C C . PRO A 1 92 ? 29.751 -2.909 -37.702 1.00 57.88 92 PRO A C 1
ATOM 720 O O . PRO A 1 92 ? 28.933 -3.084 -38.607 1.00 57.88 92 PRO A O 1
ATOM 723 N N . THR A 1 93 ? 30.429 -1.774 -37.572 1.00 56.75 93 THR A N 1
ATOM 724 C CA . THR A 1 93 ? 30.443 -0.701 -38.568 1.00 56.75 93 THR A CA 1
ATOM 725 C C . THR A 1 93 ? 31.226 -1.159 -39.801 1.00 56.75 93 THR A C 1
ATOM 727 O O . THR A 1 93 ? 32.239 -0.575 -40.179 1.00 56.75 93 THR A O 1
ATOM 730 N N . ARG A 1 94 ? 30.800 -2.258 -40.428 1.00 55.84 94 ARG A N 1
ATOM 731 C CA . ARG A 1 94 ? 31.395 -2.730 -41.668 1.00 55.84 94 ARG A CA 1
ATOM 732 C C . ARG A 1 94 ? 30.763 -1.961 -42.823 1.00 55.84 94 ARG A C 1
ATOM 734 O O . ARG A 1 94 ? 29.562 -2.033 -43.049 1.00 55.84 94 ARG A O 1
ATOM 741 N N . ASP A 1 95 ? 31.636 -1.240 -43.517 1.00 60.69 95 ASP A N 1
ATOM 742 C CA . ASP A 1 95 ? 31.467 -0.690 -44.859 1.00 60.69 95 ASP A CA 1
ATOM 743 C C . ASP A 1 95 ? 30.593 0.563 -45.046 1.00 60.69 95 ASP A C 1
ATOM 745 O O . ASP A 1 95 ? 29.433 0.523 -45.440 1.00 60.69 95 ASP A O 1
ATOM 749 N N . ARG A 1 96 ? 31.235 1.733 -44.905 1.00 55.66 96 ARG A N 1
ATOM 750 C CA . ARG A 1 96 ? 30.954 2.907 -45.763 1.00 55.66 96 ARG A CA 1
ATOM 751 C C . ARG A 1 96 ? 32.217 3.463 -46.438 1.00 55.66 96 ARG A C 1
ATOM 753 O O . ARG A 1 96 ? 32.247 4.629 -46.819 1.00 55.66 96 ARG A O 1
ATOM 760 N N . ARG A 1 97 ? 33.288 2.662 -46.548 1.00 53.31 97 ARG A N 1
ATOM 761 C CA . ARG A 1 97 ? 34.591 3.100 -47.095 1.00 53.31 97 ARG A CA 1
ATOM 762 C C . ARG A 1 97 ? 35.084 2.271 -48.285 1.00 53.31 97 ARG A C 1
ATOM 764 O O . ARG A 1 97 ? 36.273 2.292 -48.578 1.00 53.31 97 ARG A O 1
ATOM 771 N N . ALA A 1 98 ? 34.186 1.590 -48.989 1.00 53.50 98 ALA A N 1
ATOM 772 C CA . ALA A 1 98 ? 34.456 1.000 -50.296 1.00 53.50 98 ALA A CA 1
ATOM 773 C C . ALA A 1 98 ? 33.513 1.652 -51.318 1.00 53.50 98 ALA A C 1
ATOM 775 O O . ALA A 1 98 ? 32.372 1.231 -51.467 1.00 53.50 98 ALA A O 1
ATOM 776 N N . GLY A 1 99 ? 33.948 2.741 -51.962 1.00 54.16 99 GLY A N 1
ATOM 777 C CA . GLY A 1 99 ? 33.128 3.369 -53.006 1.00 54.16 99 GLY A CA 1
ATOM 778 C C . GLY A 1 99 ? 33.493 4.779 -53.476 1.00 54.16 99 GLY A C 1
ATOM 779 O O . GLY A 1 99 ? 32.821 5.272 -54.369 1.00 54.16 99 GLY A O 1
ATOM 780 N N . MET A 1 100 ? 34.519 5.441 -52.932 1.00 47.62 100 MET A N 1
ATOM 781 C CA . MET A 1 100 ? 35.046 6.676 -53.533 1.00 47.62 100 MET A CA 1
ATOM 782 C C . MET A 1 100 ? 36.414 6.385 -54.147 1.00 47.62 100 MET A C 1
ATOM 784 O O . MET A 1 100 ? 37.438 6.499 -53.474 1.00 47.62 100 MET A O 1
ATOM 788 N N . ARG A 1 101 ? 36.397 5.936 -55.403 1.00 47.56 101 ARG A N 1
ATOM 789 C CA . ARG A 1 101 ? 37.548 5.936 -56.305 1.00 47.56 101 ARG A CA 1
ATOM 790 C C . ARG A 1 101 ? 37.184 6.750 -57.535 1.00 47.56 101 ARG A C 1
ATOM 792 O O . ARG A 1 101 ? 36.004 6.657 -57.936 1.00 47.56 101 ARG A O 1
#

Secondary structure (DSSP, 8-state):
----PPEEEEEEETTTEEEEEEESSHHHHHHHHHHHHT--HHHHTTT-EEEEPPP---EE-TTT--EESSSS--HHHHHHHHHHHHHHHTS----SSS---

pLDDT: mean 72.08, std 11.16, range [39.16, 88.5]

Sequence (101 aa):
MREDKPLRFVVTHPDYGTAEVTALDKAAATVEAARLWGAVWREIACECTVSRGQRVLEHYCRRCGRRIRAQGLCPECRAVEELARRMAGSIPTRDRRAGMR